Protein AF-U6MUA2-F1 (afdb_monomer_lite)

Foldseek 3Di:
DDQQDAPLVVLVVVCVVVVHDSVQKWKWWQAPVRDTDTHDPPDGNNVDPSSVDPDTDMDIDGHD

Sequence (64 aa):
VKCSSEVGYVKLLLAQQLGLEPRKLRLFAKGPSGEKKLLIDPMSLCDYKELAAPAATIYAEVQE

InterPro domains:
  IPR029071 Ubiquitin-like domain superfamily [SSF54236] (1-49)

Structure (mmCIF, N/CA/C/O backbone):
data_AF-U6MUA2-F1
#
_entry.id   AF-U6MUA2-F1
#
loop_
_atom_site.group_PDB
_atom_site.id
_atom_site.t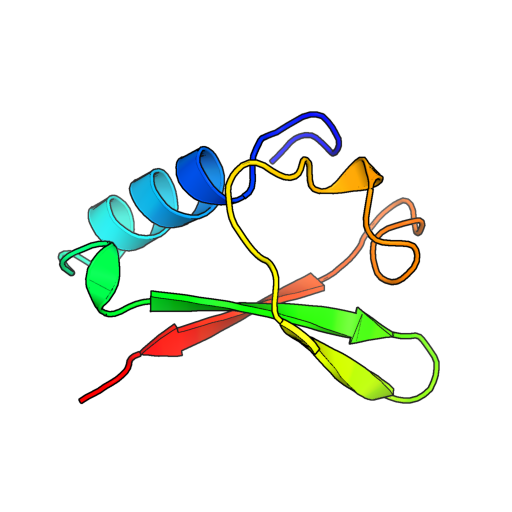ype_symbol
_atom_site.label_atom_id
_atom_site.label_alt_id
_atom_site.label_comp_id
_atom_site.label_asym_id
_atom_site.label_entity_id
_atom_site.label_seq_id
_atom_site.pdbx_PDB_ins_code
_atom_site.Cartn_x
_atom_site.Cartn_y
_atom_site.Cartn_z
_atom_site.occupancy
_atom_site.B_iso_or_equiv
_atom_site.auth_seq_id
_atom_site.auth_comp_id
_atom_site.auth_asym_id
_atom_site.auth_atom_id
_atom_site.pdbx_PDB_model_num
ATOM 1 N N . VAL A 1 1 ? -6.070 -2.391 -5.743 1.00 76.12 1 VAL A N 1
ATOM 2 C CA . VAL A 1 1 ? -6.291 -0.950 -6.036 1.00 76.12 1 VAL A CA 1
ATOM 3 C C . VAL A 1 1 ? -5.631 -0.610 -7.364 1.00 76.12 1 VAL A C 1
ATOM 5 O O . VAL A 1 1 ? -4.755 -1.361 -7.774 1.00 76.12 1 VAL A O 1
ATOM 8 N N . LYS A 1 2 ? -6.080 0.430 -8.079 1.00 82.56 2 LYS A N 1
ATOM 9 C CA . LYS A 1 2 ? -5.450 0.820 -9.355 1.00 82.56 2 LYS A CA 1
ATOM 10 C C . LYS A 1 2 ? -4.140 1.562 -9.074 1.00 82.56 2 LYS A C 1
ATOM 12 O O . LYS A 1 2 ? -4.017 2.209 -8.042 1.00 82.56 2 LYS A O 1
ATOM 17 N N . CYS A 1 3 ? -3.187 1.500 -10.001 1.00 81.31 3 CYS A N 1
ATOM 18 C CA . CYS A 1 3 ? -1.907 2.205 -9.867 1.00 81.31 3 CYS A CA 1
ATOM 19 C C . CYS A 1 3 ? 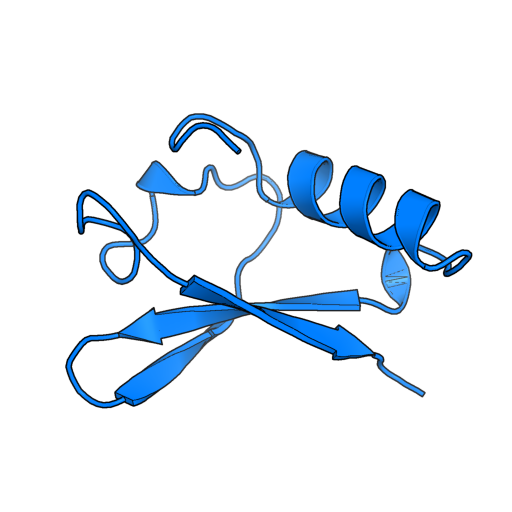-2.080 3.742 -9.834 1.00 81.31 3 CYS A C 1
ATOM 21 O O . CYS A 1 3 ? -1.331 4.447 -9.174 1.00 81.31 3 CYS A O 1
ATOM 23 N N . SER A 1 4 ? -3.137 4.262 -10.462 1.00 85.31 4 SER A N 1
ATOM 24 C CA . SER A 1 4 ? -3.506 5.684 -10.422 1.00 85.31 4 SER A CA 1
ATOM 25 C C . SER A 1 4 ? -4.223 6.111 -9.133 1.00 85.31 4 SER A C 1
ATOM 27 O O . SER A 1 4 ? -4.766 7.208 -9.076 1.00 85.31 4 SER A O 1
ATOM 29 N N . SER A 1 5 ? -4.363 5.224 -8.145 1.00 90.19 5 SER A N 1
ATOM 30 C CA . SER A 1 5 ? -4.976 5.581 -6.866 1.00 90.19 5 SER A CA 1
ATOM 31 C C . SER A 1 5 ? -3.988 6.373 -6.013 1.00 90.19 5 SER A C 1
ATOM 33 O O . SER A 1 5 ? -2.817 6.008 -5.921 1.00 90.19 5 SER A O 1
ATOM 35 N N . GLU A 1 6 ? -4.480 7.413 -5.347 1.00 93.50 6 GLU A N 1
ATOM 36 C CA . GLU A 1 6 ? -3.721 8.165 -4.348 1.00 93.50 6 GLU A CA 1
ATOM 37 C C . GLU A 1 6 ? -3.430 7.302 -3.117 1.00 93.50 6 GLU A C 1
ATOM 39 O O . GLU A 1 6 ? -4.261 6.493 -2.681 1.00 93.50 6 GLU A O 1
ATOM 44 N N . VAL A 1 7 ? -2.257 7.501 -2.518 1.00 93.25 7 VAL A N 1
ATOM 45 C CA . VAL A 1 7 ? -1.848 6.818 -1.285 1.00 93.25 7 VAL A CA 1
ATOM 46 C C . VAL A 1 7 ? -2.847 7.088 -0.156 1.00 93.25 7 VAL A C 1
ATOM 48 O O . VAL A 1 7 ? -3.208 6.154 0.568 1.00 93.25 7 VAL A O 1
ATOM 51 N N . GLY A 1 8 ? -3.349 8.323 -0.027 1.00 93.44 8 GLY A N 1
ATOM 52 C CA . GLY A 1 8 ? -4.368 8.687 0.958 1.00 93.44 8 GLY A CA 1
ATOM 53 C C . GLY A 1 8 ? -5.652 7.874 0.814 1.00 93.44 8 GLY A C 1
ATOM 54 O O . GLY A 1 8 ? -6.156 7.342 1.804 1.00 93.44 8 GLY A O 1
ATOM 55 N N . TYR A 1 9 ? -6.134 7.674 -0.415 1.00 93.25 9 TYR A N 1
ATOM 56 C CA . TYR A 1 9 ? -7.320 6.857 -0.677 1.00 93.25 9 TYR A CA 1
ATOM 57 C C . TYR A 1 9 ? -7.131 5.397 -0.241 1.00 93.25 9 TYR A C 1
ATOM 59 O O . TYR A 1 9 ? -7.983 4.828 0.442 1.00 93.25 9 TYR A O 1
ATOM 67 N N . VAL A 1 10 ? -5.987 4.791 -0.576 1.00 92.56 10 VAL A N 1
ATOM 68 C CA . VAL A 1 10 ? -5.668 3.412 -0.163 1.00 92.56 10 VAL A CA 1
ATOM 69 C C . VAL A 1 10 ? -5.596 3.301 1.360 1.00 92.56 10 VAL A C 1
ATOM 71 O O . VAL A 1 10 ? -6.109 2.345 1.942 1.00 92.56 10 VAL A O 1
ATOM 74 N N . LYS A 1 11 ? -5.000 4.302 2.011 1.00 94.19 11 LYS A N 1
ATOM 75 C CA . LYS A 1 11 ? -4.879 4.379 3.467 1.00 94.19 11 LYS A CA 1
ATOM 76 C C . LYS A 1 11 ? -6.243 4.496 4.150 1.00 94.19 11 LYS A C 1
ATOM 78 O O . LYS A 1 11 ? -6.464 3.811 5.143 1.00 94.19 11 LYS A O 1
ATOM 83 N N . LEU A 1 12 ? -7.161 5.297 3.605 1.00 94.38 12 LEU A N 1
ATOM 84 C CA . LEU A 1 12 ? -8.539 5.419 4.093 1.00 94.38 12 LEU A CA 1
ATOM 85 C C . LEU A 1 12 ? -9.304 4.097 3.983 1.00 94.38 12 LEU A C 1
ATOM 87 O O . LEU A 1 12 ? -9.885 3.647 4.970 1.00 94.38 12 LEU A O 1
ATOM 91 N N . LEU A 1 13 ? -9.258 3.451 2.813 1.00 93.44 13 LEU A N 1
ATOM 92 C CA . LEU A 1 13 ? -9.922 2.164 2.598 1.00 93.44 13 LEU A CA 1
ATOM 93 C C . LEU A 1 13 ? -9.411 1.090 3.560 1.00 93.44 13 LEU A C 1
ATOM 95 O O . LEU A 1 13 ? -10.204 0.380 4.176 1.00 93.44 13 LEU A O 1
ATOM 99 N N . LEU A 1 14 ? -8.089 0.982 3.709 1.00 93.19 14 LEU A N 1
ATOM 100 C CA . LEU A 1 14 ? -7.496 -0.017 4.590 1.00 93.19 14 LEU A CA 1
ATOM 101 C C . LEU A 1 14 ? -7.817 0.265 6.063 1.00 93.19 14 LEU A C 1
ATOM 103 O O . LEU A 1 14 ? -8.142 -0.656 6.806 1.00 93.19 14 LEU A O 1
ATOM 107 N N . ALA A 1 15 ? -7.779 1.531 6.480 1.00 94.38 15 ALA A N 1
ATOM 108 C CA . ALA A 1 15 ? -8.156 1.936 7.831 1.00 94.38 15 ALA A CA 1
ATOM 109 C C . ALA A 1 15 ? -9.605 1.550 8.151 1.00 94.38 15 ALA A C 1
ATOM 111 O O . ALA A 1 15 ? -9.867 0.970 9.202 1.00 94.38 15 ALA A O 1
ATOM 112 N N . GLN A 1 16 ? -10.521 1.786 7.208 1.00 94.94 16 GLN A N 1
ATOM 113 C CA . GLN A 1 16 ? -11.923 1.399 7.338 1.00 94.94 16 GLN A CA 1
ATOM 114 C C . GLN A 1 16 ? -12.090 -0.122 7.459 1.00 94.94 16 GLN A C 1
ATOM 116 O O . GLN A 1 16 ? -12.851 -0.581 8.306 1.00 94.94 16 GLN A O 1
ATOM 121 N N . GLN A 1 17 ? -11.364 -0.907 6.656 1.00 94.00 17 GLN A N 1
ATOM 122 C CA . GLN A 1 17 ? -11.404 -2.373 6.726 1.00 94.00 17 GLN A CA 1
ATOM 123 C C . GLN A 1 17 ? -10.859 -2.929 8.047 1.00 94.00 17 GLN A C 1
ATOM 125 O O . GLN A 1 17 ? -11.348 -3.948 8.525 1.00 94.00 17 GLN A O 1
ATOM 130 N N . LEU A 1 18 ? -9.861 -2.266 8.635 1.00 93.00 18 LEU A N 1
ATOM 131 C CA . LEU A 1 18 ? -9.238 -2.676 9.895 1.00 93.00 18 LEU A CA 1
ATOM 132 C C . LEU A 1 18 ? -9.911 -2.072 11.140 1.00 93.00 18 LEU A C 1
ATOM 134 O O . LEU A 1 18 ? -9.522 -2.411 12.254 1.00 93.00 18 LEU A O 1
ATOM 138 N N . GLY A 1 19 ? -10.886 -1.169 10.980 1.00 94.69 19 GLY A N 1
ATOM 139 C CA . GLY A 1 19 ? -11.493 -0.437 12.098 1.00 94.69 19 GLY A CA 1
ATOM 140 C C . GLY A 1 19 ? -10.515 0.503 12.818 1.00 94.69 19 GLY A C 1
ATOM 141 O O . GLY A 1 19 ? -10.658 0.751 14.013 1.00 94.69 19 GLY A O 1
ATOM 142 N N . LEU A 1 20 ? -9.500 1.003 12.108 1.00 94.19 20 LEU A N 1
ATOM 143 C CA . LEU A 1 20 ? -8.460 1.882 12.641 1.00 94.19 20 LEU A CA 1
ATOM 144 C C . LEU A 1 20 ? -8.645 3.314 12.143 1.00 94.19 20 LEU A C 1
ATOM 146 O O . LEU A 1 20 ? -9.229 3.566 11.092 1.00 94.19 20 LEU A O 1
ATOM 150 N N . GLU A 1 21 ? -8.078 4.273 12.869 1.00 93.38 21 GLU A N 1
ATOM 151 C CA . GLU A 1 21 ? -7.950 5.628 12.341 1.00 93.38 21 GLU A CA 1
ATOM 152 C C . GLU A 1 21 ? -6.876 5.665 11.239 1.00 93.38 21 GLU A C 1
ATOM 154 O O . GLU A 1 21 ? -5.762 5.179 11.464 1.00 93.38 21 GLU A O 1
ATOM 159 N N . PRO A 1 22 ? -7.129 6.318 10.088 1.00 91.81 22 PRO A N 1
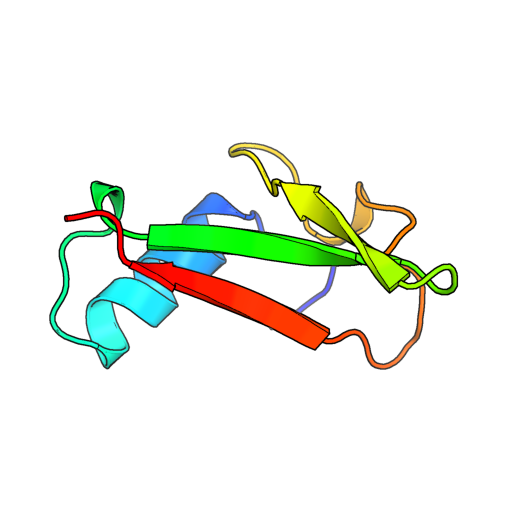ATOM 160 C CA . PRO A 1 22 ? -6.168 6.386 8.989 1.00 91.81 22 PRO A CA 1
ATOM 161 C C . PRO A 1 22 ? -4.795 6.889 9.424 1.00 91.81 22 PRO A C 1
ATOM 163 O O . PRO A 1 22 ? -3.784 6.342 9.002 1.00 91.81 22 PRO A O 1
ATOM 166 N N . ARG A 1 23 ? -4.725 7.877 10.327 1.00 91.50 23 ARG A N 1
ATOM 167 C CA . ARG A 1 23 ? -3.456 8.430 10.838 1.00 91.50 23 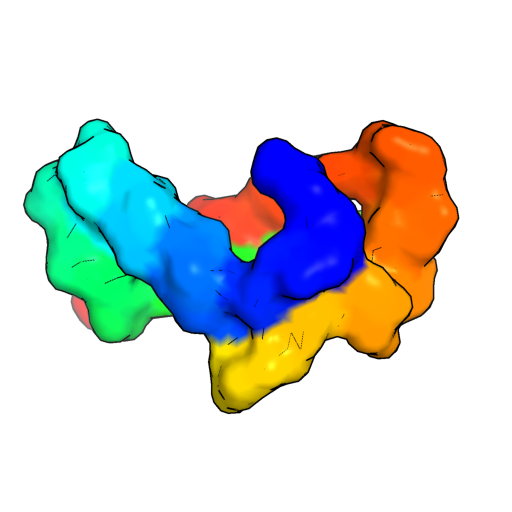ARG A CA 1
ATOM 168 C C . ARG A 1 23 ? -2.530 7.388 11.479 1.00 91.50 23 ARG A C 1
ATOM 170 O O . ARG A 1 23 ? -1.317 7.581 11.442 1.00 91.50 23 ARG A O 1
ATOM 177 N N . LYS A 1 24 ? -3.079 6.281 11.992 1.00 94.00 24 LYS A N 1
ATOM 178 C CA . LYS A 1 24 ? -2.308 5.190 12.601 1.00 94.00 24 LYS A CA 1
ATOM 179 C C . LYS A 1 24 ? -1.647 4.276 11.574 1.00 94.00 24 LYS A C 1
ATOM 181 O O . LYS A 1 24 ? -0.760 3.522 11.937 1.00 94.00 24 LYS A O 1
ATOM 186 N N . LEU A 1 25 ? -2.008 4.346 10.294 1.00 94.19 25 LEU A N 1
ATOM 187 C CA . LEU A 1 25 ? -1.403 3.504 9.261 1.00 94.19 25 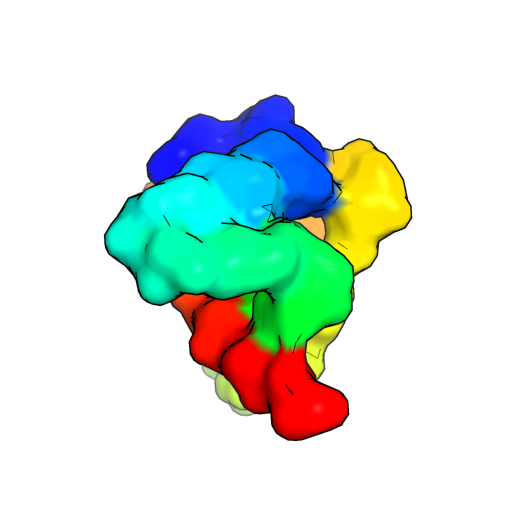LEU A CA 1
ATOM 188 C C . LEU A 1 25 ? -0.210 4.187 8.583 1.00 94.19 25 LEU A C 1
ATOM 190 O O . LEU A 1 25 ? -0.278 5.350 8.177 1.00 94.19 25 LEU A O 1
ATOM 194 N N . ARG A 1 26 ? 0.879 3.448 8.386 1.00 94.62 26 ARG A N 1
ATOM 195 C CA . ARG A 1 26 ? 1.930 3.778 7.412 1.00 94.62 26 ARG A CA 1
ATOM 196 C C . ARG A 1 26 ? 1.902 2.744 6.307 1.00 94.62 26 ARG A C 1
ATOM 198 O O . ARG A 1 26 ? 1.851 1.553 6.589 1.00 94.62 26 ARG A O 1
ATOM 205 N N . LEU A 1 27 ? 1.924 3.211 5.066 1.00 94.25 27 LEU A N 1
ATOM 206 C CA . LEU A 1 27 ? 1.991 2.345 3.900 1.00 94.25 27 LEU A CA 1
ATOM 207 C C . LEU A 1 27 ? 3.412 2.360 3.349 1.00 94.25 27 LEU A C 1
ATOM 209 O O . LEU A 1 27 ? 4.042 3.413 3.297 1.00 94.25 27 LEU A O 1
ATOM 213 N N . PHE A 1 28 ? 3.904 1.205 2.923 1.00 94.31 28 PHE A N 1
ATOM 214 C CA . PHE A 1 28 ? 5.234 1.049 2.354 1.00 94.31 28 PHE A CA 1
ATOM 215 C C . PHE A 1 28 ? 5.177 0.226 1.073 1.00 94.31 28 PHE A C 1
ATOM 217 O O . PHE A 1 28 ? 4.473 -0.781 1.011 1.00 94.31 28 PHE A O 1
ATOM 224 N N . ALA A 1 29 ? 5.969 0.605 0.078 1.00 91.50 29 ALA A N 1
ATOM 225 C CA . ALA A 1 29 ? 6.296 -0.255 -1.050 1.00 91.50 29 ALA A CA 1
ATOM 226 C C . ALA A 1 29 ? 7.620 -0.969 -0.783 1.00 91.50 29 ALA A C 1
ATOM 228 O O . ALA A 1 29 ? 8.531 -0.386 -0.195 1.00 91.50 29 ALA A O 1
ATOM 229 N N . LYS A 1 30 ? 7.738 -2.225 -1.217 1.00 87.31 30 LYS A N 1
ATOM 230 C CA . LYS A 1 30 ? 9.009 -2.950 -1.181 1.00 87.31 30 LYS A CA 1
ATOM 231 C C . LYS A 1 30 ? 9.599 -2.994 -2.582 1.00 87.31 30 LYS A C 1
ATOM 233 O O . LYS A 1 30 ? 8.989 -3.565 -3.481 1.00 87.31 30 LYS A O 1
ATOM 238 N N . GLY A 1 31 ? 10.773 -2.394 -2.746 1.00 78.94 31 GLY A N 1
ATOM 239 C CA . GLY A 1 31 ? 11.520 -2.451 -3.995 1.00 78.94 31 GLY A CA 1
ATOM 240 C C . GLY A 1 31 ? 12.081 -3.853 -4.280 1.00 78.94 31 GLY A C 1
ATOM 241 O O . GLY A 1 31 ? 12.106 -4.713 -3.393 1.00 78.94 31 GLY A O 1
ATOM 242 N N . PRO A 1 32 ? 12.588 -4.096 -5.502 1.00 76.50 32 PRO A N 1
ATOM 243 C CA . PRO A 1 32 ? 13.185 -5.380 -5.892 1.00 76.50 32 PRO A CA 1
ATOM 244 C C . PRO A 1 32 ? 14.432 -5.749 -5.067 1.00 76.50 32 PRO A C 1
ATOM 246 O O . PRO A 1 32 ? 14.701 -6.924 -4.844 1.00 76.50 32 PRO A O 1
ATOM 249 N N . SER A 1 33 ? 15.154 -4.749 -4.561 1.00 78.81 33 SER A N 1
ATOM 250 C CA . SER A 1 33 ? 16.284 -4.856 -3.621 1.00 78.81 33 SER A CA 1
ATOM 251 C C . SER A 1 33 ? 15.858 -5.201 -2.184 1.00 78.81 33 SER A C 1
ATOM 253 O O . SER A 1 33 ? 16.698 -5.441 -1.321 1.00 78.81 33 SER A O 1
ATOM 255 N N . GLY A 1 34 ? 14.551 -5.219 -1.907 1.00 79.38 34 GLY A N 1
ATOM 256 C CA . GLY A 1 34 ? 13.981 -5.481 -0.592 1.00 79.38 34 GLY A CA 1
ATOM 257 C C . GLY A 1 34 ? 13.860 -4.260 0.320 1.00 79.38 34 GLY A C 1
ATOM 258 O O . GLY A 1 34 ? 13.350 -4.403 1.434 1.00 79.38 34 GLY A O 1
ATOM 259 N N . GLU A 1 35 ? 14.268 -3.078 -0.141 1.00 83.56 35 GLU A N 1
ATOM 260 C CA . GLU A 1 35 ? 14.124 -1.828 0.603 1.00 83.56 35 GLU A CA 1
ATOM 261 C C . GLU A 1 35 ? 12.653 -1.414 0.749 1.00 83.56 35 GLU A C 1
ATOM 263 O O . GLU A 1 35 ? 11.866 -1.518 -0.195 1.00 83.56 35 GLU A O 1
ATOM 268 N N . LYS A 1 36 ? 12.269 -0.960 1.949 1.00 88.06 36 LYS A N 1
ATOM 269 C CA . LYS A 1 36 ? 10.932 -0.417 2.217 1.00 88.06 36 LYS A CA 1
ATOM 270 C C . LYS A 1 36 ? 10.938 1.090 1.981 1.00 88.06 36 LYS A C 1
ATOM 272 O O . LYS A 1 36 ? 11.608 1.828 2.701 1.00 88.06 36 LYS A O 1
ATOM 277 N N . LYS A 1 37 ? 10.138 1.552 1.024 1.00 91.31 37 LYS A N 1
ATOM 278 C CA . LYS A 1 37 ? 9.899 2.971 0.763 1.00 91.31 37 LYS A CA 1
ATOM 279 C C . LYS A 1 37 ? 8.565 3.392 1.362 1.00 91.31 37 LYS A C 1
ATOM 281 O O . LYS A 1 37 ? 7.541 2.785 1.062 1.00 91.31 37 LYS A O 1
ATOM 286 N N . LEU A 1 38 ? 8.572 4.426 2.203 1.00 93.69 38 LEU A N 1
ATOM 287 C CA . LEU A 1 38 ? 7.342 5.005 2.745 1.00 93.69 38 LEU A CA 1
ATOM 288 C C . LEU A 1 38 ? 6.522 5.644 1.619 1.00 93.69 38 LEU A C 1
ATOM 290 O O . LEU A 1 38 ? 7.046 6.450 0.852 1.00 93.69 38 LEU A O 1
ATOM 294 N N . LEU A 1 39 ? 5.237 5.305 1.572 1.00 93.56 39 LEU A N 1
ATOM 295 C CA . LEU A 1 39 ? 4.258 5.925 0.694 1.00 93.56 39 LEU A CA 1
ATOM 296 C C . LEU A 1 39 ? 3.633 7.125 1.410 1.00 93.56 39 LEU A C 1
ATOM 298 O O . LEU A 1 39 ? 3.080 6.996 2.507 1.00 93.56 39 LEU A O 1
ATOM 302 N N . ILE A 1 40 ? 3.727 8.288 0.779 1.00 91.94 40 ILE A N 1
ATOM 303 C CA . ILE A 1 40 ? 3.222 9.570 1.261 1.00 91.94 40 ILE A CA 1
ATOM 304 C C . ILE A 1 40 ? 2.049 10.061 0.409 1.00 91.94 40 ILE A C 1
ATOM 306 O O . ILE A 1 40 ? 2.019 9.901 -0.809 1.00 91.94 40 ILE A O 1
ATOM 310 N N . ASP A 1 41 ? 1.082 10.669 1.079 1.00 87.44 41 ASP A N 1
ATOM 311 C CA . ASP A 1 41 ? -0.017 11.425 0.478 1.00 87.44 41 ASP A CA 1
ATOM 312 C C . ASP A 1 41 ? 0.473 12.856 0.157 1.00 87.44 41 ASP A C 1
ATOM 314 O O . ASP A 1 41 ? 1.277 13.377 0.940 1.00 87.44 41 ASP A O 1
ATOM 318 N N . PRO A 1 42 ? 0.067 13.501 -0.958 1.00 89.06 42 PRO A N 1
ATOM 319 C CA . PRO A 1 42 ? -0.958 13.113 -1.940 1.00 89.06 42 PRO A CA 1
ATOM 320 C C . PRO A 1 42 ? -0.446 12.338 -3.169 1.00 89.06 42 PRO A C 1
ATOM 322 O O . PRO A 1 42 ? -1.058 12.393 -4.231 1.00 89.06 42 PRO A O 1
ATOM 325 N N . MET A 1 43 ? 0.689 11.634 -3.086 1.00 91.75 43 MET A N 1
ATOM 326 C CA . MET A 1 43 ? 1.230 10.941 -4.266 1.00 91.75 43 MET A CA 1
ATOM 327 C C . MET A 1 43 ? 0.343 9.769 -4.704 1.00 91.75 43 MET A C 1
ATOM 329 O O . MET A 1 43 ? -0.305 9.109 -3.886 1.00 91.75 43 MET A O 1
ATOM 333 N N . SER A 1 44 ? 0.357 9.476 -6.001 1.00 91.12 44 SER A N 1
ATOM 334 C CA . SER A 1 44 ? -0.268 8.281 -6.568 1.00 91.12 44 SER A CA 1
ATOM 335 C C . SER A 1 44 ? 0.648 7.068 -6.432 1.00 91.12 44 SER A C 1
ATOM 337 O O . SER A 1 44 ? 1.869 7.198 -6.384 1.00 91.12 44 SER A O 1
ATOM 339 N N . LEU A 1 45 ? 0.088 5.854 -6.410 1.00 89.50 45 LEU A N 1
ATOM 340 C CA . LEU A 1 45 ? 0.899 4.628 -6.354 1.00 89.50 45 LEU A CA 1
ATOM 341 C C . LEU A 1 45 ? 1.852 4.492 -7.557 1.00 89.50 45 LEU A C 1
ATOM 343 O O . LEU A 1 45 ? 2.946 3.958 -7.401 1.00 89.50 45 LEU A O 1
ATOM 347 N N . CYS A 1 46 ? 1.472 5.008 -8.729 1.00 89.56 46 CYS A N 1
ATOM 348 C CA . CYS A 1 46 ? 2.304 5.005 -9.935 1.00 89.56 46 CYS A CA 1
ATOM 349 C C . CYS A 1 46 ? 3.534 5.911 -9.860 1.00 89.56 46 CYS A C 1
ATOM 351 O O . CYS A 1 46 ? 4.451 5.738 -10.661 1.00 89.56 46 CYS A O 1
ATOM 353 N N . ASP A 1 47 ? 3.577 6.845 -8.909 1.00 90.38 47 ASP A N 1
ATOM 354 C CA . ASP A 1 47 ? 4.734 7.724 -8.720 1.00 90.38 47 ASP A CA 1
ATOM 355 C C . ASP A 1 47 ? 5.910 6.977 -8.062 1.00 90.38 47 ASP A C 1
ATOM 357 O O . ASP A 1 47 ? 7.055 7.434 -8.103 1.00 90.38 47 ASP A O 1
ATOM 361 N N . TYR A 1 48 ? 5.647 5.796 -7.490 1.00 89.06 48 TYR A N 1
ATOM 362 C CA . TYR A 1 48 ? 6.636 4.953 -6.827 1.00 89.06 48 TYR A CA 1
ATOM 363 C C . TYR A 1 48 ? 7.168 3.890 -7.785 1.00 89.06 48 TYR A C 1
ATOM 365 O O . TYR A 1 48 ? 6.459 2.970 -8.197 1.00 89.06 48 TYR A O 1
ATOM 373 N N . LYS A 1 49 ? 8.462 3.975 -8.103 1.00 87.25 49 LYS A N 1
ATOM 374 C CA . LYS A 1 49 ? 9.150 3.024 -8.994 1.00 87.25 49 LYS A CA 1
ATOM 375 C C . LYS A 1 49 ? 9.146 1.604 -8.428 1.00 87.25 49 LYS A C 1
ATOM 377 O O . LYS A 1 49 ? 9.144 0.634 -9.179 1.00 87.25 49 LYS A O 1
ATOM 382 N N . GLU A 1 50 ? 9.096 1.485 -7.107 1.00 85.50 50 GLU A N 1
ATOM 383 C CA . GLU A 1 50 ? 8.981 0.235 -6.360 1.00 85.50 50 GLU A CA 1
ATOM 384 C C . GLU A 1 50 ? 7.655 -0.492 -6.644 1.00 85.50 50 GLU A C 1
ATOM 386 O O . GLU A 1 50 ? 7.569 -1.704 -6.463 1.00 85.50 50 GLU A O 1
ATOM 391 N N . LEU A 1 51 ? 6.635 0.231 -7.125 1.00 84.25 51 LEU A N 1
ATOM 392 C CA . LEU A 1 51 ? 5.325 -0.298 -7.505 1.00 84.25 51 LEU A CA 1
ATOM 393 C C . LEU A 1 51 ? 5.135 -0.412 -9.028 1.00 84.25 51 LEU A C 1
ATOM 395 O O . LEU A 1 51 ? 4.030 -0.701 -9.480 1.00 84.25 51 LEU A O 1
ATOM 399 N N . ALA A 1 52 ? 6.190 -0.225 -9.832 1.00 76.69 52 ALA A N 1
ATOM 400 C CA . ALA A 1 52 ? 6.105 -0.262 -11.297 1.00 76.69 52 ALA A CA 1
ATOM 401 C C . ALA A 1 52 ? 5.788 -1.659 -11.875 1.00 76.69 52 ALA A C 1
ATOM 403 O O . ALA A 1 52 ? 5.455 -1.783 -13.054 1.00 76.69 52 ALA A O 1
ATOM 404 N N . ALA A 1 53 ? 5.896 -2.720 -11.068 1.00 73.62 53 ALA A N 1
ATOM 405 C CA . ALA A 1 53 ? 5.559 -4.075 -11.487 1.00 73.62 53 ALA A CA 1
ATOM 406 C C . ALA A 1 53 ? 4.034 -4.254 -11.670 1.00 73.62 53 ALA A C 1
ATOM 408 O O . ALA A 1 53 ? 3.258 -3.692 -10.897 1.00 73.62 53 ALA A O 1
ATOM 409 N N . PRO A 1 54 ? 3.577 -5.103 -12.617 1.00 72.12 54 PRO A N 1
ATOM 410 C CA . PRO A 1 54 ? 2.148 -5.369 -12.835 1.00 72.12 54 PRO A CA 1
ATOM 411 C C . PRO A 1 54 ? 1.403 -5.859 -11.585 1.00 72.12 54 PRO A C 1
ATOM 413 O O . PRO A 1 54 ? 0.207 -5.618 -11.434 1.00 72.12 54 PRO A O 1
ATOM 416 N N . ALA A 1 55 ? 2.118 -6.538 -10.688 1.00 74.38 55 ALA A N 1
ATOM 417 C CA . ALA A 1 55 ? 1.649 -6.922 -9.368 1.00 74.38 55 ALA A CA 1
ATOM 418 C C . ALA A 1 55 ? 2.703 -6.500 -8.340 1.00 74.38 55 ALA A C 1
ATOM 420 O O . ALA A 1 55 ? 3.772 -7.105 -8.253 1.00 74.38 55 ALA A O 1
ATOM 421 N N . ALA A 1 56 ? 2.402 -5.449 -7.583 1.00 79.56 56 ALA A N 1
ATOM 422 C CA . ALA A 1 56 ? 3.256 -4.945 -6.521 1.00 79.56 56 ALA A CA 1
ATOM 423 C C . ALA A 1 56 ? 2.558 -5.078 -5.164 1.00 79.56 56 ALA A C 1
ATOM 425 O O . ALA A 1 56 ? 1.344 -4.892 -5.047 1.00 79.56 56 ALA A O 1
ATOM 426 N N . THR A 1 57 ? 3.336 -5.399 -4.134 1.00 86.00 57 THR A N 1
ATOM 427 C CA . THR A 1 57 ? 2.829 -5.594 -2.774 1.00 86.00 57 THR A CA 1
ATOM 428 C C . THR A 1 57 ? 3.071 -4.340 -1.945 1.00 86.00 57 THR A C 1
ATOM 430 O O . THR A 1 57 ? 4.203 -3.867 -1.834 1.00 86.00 57 THR A O 1
ATOM 433 N N . ILE A 1 58 ? 2.003 -3.833 -1.331 1.00 88.56 58 ILE A N 1
ATOM 434 C CA . ILE A 1 58 ? 2.055 -2.742 -0.356 1.00 88.56 58 ILE A CA 1
ATOM 435 C C . ILE A 1 58 ? 1.958 -3.347 1.041 1.00 88.56 58 ILE A C 1
ATOM 437 O O . ILE A 1 58 ? 1.128 -4.217 1.298 1.00 88.56 58 ILE A O 1
ATOM 441 N N . TYR A 1 59 ? 2.795 -2.860 1.944 1.00 91.50 59 TYR A N 1
ATOM 442 C CA . TYR A 1 59 ? 2.801 -3.237 3.348 1.00 91.50 59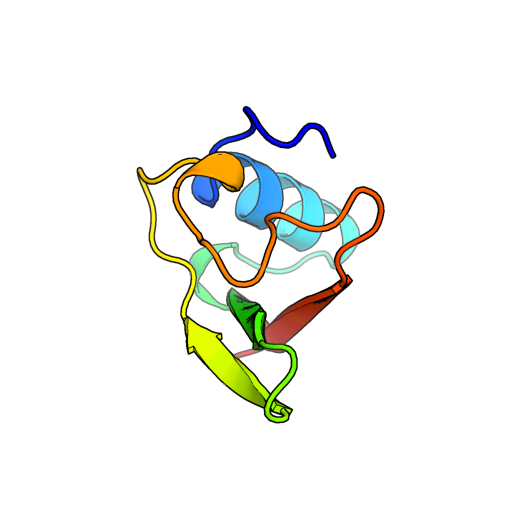 TYR A CA 1
ATOM 443 C C . TYR A 1 59 ? 2.170 -2.125 4.168 1.00 91.50 59 TYR A C 1
ATOM 445 O O . TYR A 1 59 ? 2.430 -0.950 3.921 1.00 91.50 59 TYR A O 1
ATOM 453 N N . ALA A 1 60 ? 1.365 -2.501 5.153 1.00 92.69 60 ALA A N 1
ATOM 454 C CA . ALA A 1 60 ? 0.804 -1.572 6.115 1.00 92.69 60 ALA A CA 1
ATOM 455 C C . ALA A 1 60 ? 1.359 -1.880 7.502 1.00 92.69 60 ALA A C 1
ATOM 457 O O . ALA A 1 60 ? 1.348 -3.032 7.933 1.00 92.69 60 ALA A O 1
ATOM 458 N N . GLU A 1 61 ? 1.831 -0.850 8.192 1.00 94.31 61 GLU A N 1
ATOM 459 C CA . GLU A 1 61 ? 2.244 -0.931 9.590 1.00 94.31 61 GLU A CA 1
ATOM 460 C C . GLU A 1 61 ? 1.344 -0.016 10.422 1.00 94.31 61 GLU A C 1
ATOM 462 O O . GLU A 1 61 ? 1.052 1.118 10.023 1.00 94.31 61 GLU A O 1
ATOM 467 N N . VAL A 1 62 ? 0.887 -0.524 11.566 1.00 92.31 62 VAL A N 1
ATOM 468 C CA . VAL A 1 62 ? 0.113 0.244 12.544 1.00 92.31 62 VAL A CA 1
ATOM 469 C C . VAL A 1 62 ? 1.104 0.917 13.489 1.00 92.31 62 VAL A C 1
ATOM 471 O O . VAL A 1 62 ? 1.952 0.252 14.073 1.00 92.31 62 VAL A O 1
ATOM 474 N N . GLN A 1 63 ? 1.017 2.235 13.604 1.00 86.69 63 GLN A N 1
ATOM 475 C CA . GLN A 1 63 ? 1.707 3.007 14.628 1.00 86.69 63 GLN A CA 1
ATOM 476 C C . GLN A 1 63 ? 0.916 2.925 15.933 1.00 86.69 63 GLN A C 1
ATOM 478 O O . GLN A 1 63 ? -0.308 3.107 15.912 1.00 86.69 63 GLN A O 1
ATOM 483 N N . GLU A 1 64 ? 1.625 2.661 17.031 1.00 73.44 64 GLU A N 1
ATOM 484 C CA . GLU A 1 64 ? 1.101 2.773 18.400 1.00 73.44 64 GLU A CA 1
ATOM 485 C C . GLU A 1 64 ? 0.737 4.222 18.752 1.00 73.44 64 GLU A C 1
ATOM 487 O O . GLU A 1 64 ? 1.493 5.145 18.362 1.00 73.44 64 GLU A O 1
#

Radius of gyration: 11.24 Å; chains: 1; bounding box: 28×20×31 Å

pLDDT: mean 88.46, std 6.47, range [72.12, 94.94]

Secondary structure (DSSP, 8-state):
--TTSBHHHHHHHHHHHHT--GGGEEEEEEPTTSPEEEE-TT-BGGG-GGG-SSS-PEEEEE--

Organism: NCBI:txid51315